Protein AF-A0A7M3MAW4-F1 (afdb_monomer)

Mean predicted aligned error: 3.11 Å

Sequence (153 aa):
MNVEIVKVGPKKLACVRHAGPYQESFKAWGSLMARAASKGLQRPEAKYLGFSHDDPNVTPAAELRYDACITVHDGAEGDGDVQISELVGGEYAKYLHKGPYDGLMKVYSNLYTKWLPESGREARHEPPFGKCLNDPNSTPPEDLLTEVYIPLE

Radius of gyration: 15.18 Å; Cα contacts (8 Å, |Δi|>4): 306; chains: 1; bounding box: 36×33×38 Å

Structure (mmCIF, N/CA/C/O backbone):
data_AF-A0A7M3MAW4-F1
#
_entry.id   AF-A0A7M3MAW4-F1
#
loop_
_atom_site.group_PDB
_atom_site.id
_atom_site.type_symbol
_atom_site.label_atom_id
_atom_site.label_alt_id
_atom_site.label_comp_id
_atom_site.label_asym_id
_atom_site.label_entity_id
_atom_site.label_seq_id
_atom_site.pdbx_PDB_ins_code
_atom_site.Cartn_x
_atom_site.Cartn_y
_atom_site.Cartn_z
_atom_site.occupancy
_atom_site.B_iso_or_equiv
_atom_site.auth_seq_id
_atom_site.auth_comp_id
_atom_site.auth_asym_id
_atom_site.auth_atom_id
_atom_site.pdbx_PDB_model_num
ATOM 1 N N . MET 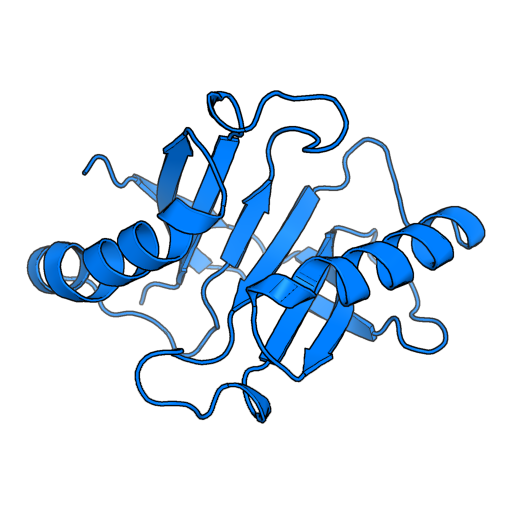A 1 1 ? -14.552 11.878 8.772 1.00 84.88 1 MET A N 1
ATOM 2 C CA . MET A 1 1 ? -13.684 11.267 7.741 1.00 84.88 1 MET A CA 1
ATOM 3 C C . MET A 1 1 ? -14.624 10.641 6.719 1.00 84.88 1 MET A C 1
ATOM 5 O O . MET A 1 1 ? -15.509 9.922 7.160 1.00 84.88 1 MET A O 1
ATOM 9 N N . ASN A 1 2 ? -14.553 10.992 5.430 1.00 92.56 2 ASN A N 1
ATOM 10 C CA . ASN A 1 2 ? -15.480 10.447 4.425 1.00 92.56 2 ASN A CA 1
ATOM 11 C C . ASN A 1 2 ? -14.926 9.123 3.885 1.00 92.56 2 ASN A C 1
ATOM 13 O O . ASN A 1 2 ? -14.002 9.143 3.075 1.00 92.56 2 ASN A O 1
ATOM 17 N N . VAL A 1 3 ? -15.429 8.001 4.398 1.00 97.44 3 VAL A N 1
ATOM 18 C CA . VAL A 1 3 ? -14.972 6.653 4.039 1.00 97.44 3 VAL A CA 1
ATOM 19 C C . VAL A 1 3 ? -16.047 5.975 3.200 1.00 97.44 3 VAL A C 1
ATOM 21 O O . VAL A 1 3 ? -17.213 5.946 3.585 1.00 97.44 3 VAL A O 1
ATOM 24 N N . GLU A 1 4 ? -15.647 5.425 2.061 1.00 97.94 4 GLU A N 1
ATOM 25 C CA . GLU A 1 4 ? -16.524 4.711 1.134 1.00 97.94 4 GLU A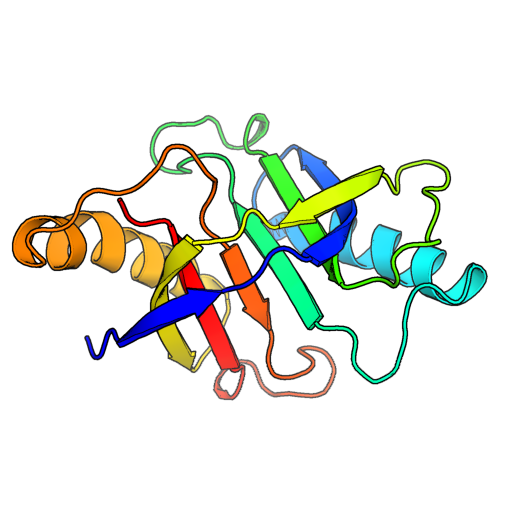 CA 1
ATOM 26 C C . GLU A 1 4 ? -16.283 3.206 1.235 1.00 97.94 4 GLU A C 1
ATOM 28 O O . GLU A 1 4 ? -15.136 2.769 1.288 1.00 97.94 4 GLU A O 1
ATOM 33 N N . ILE A 1 5 ? -17.343 2.399 1.190 1.00 98.00 5 ILE A N 1
ATOM 34 C CA . ILE A 1 5 ? -17.207 0.947 1.032 1.00 98.00 5 ILE A CA 1
ATOM 35 C C . ILE A 1 5 ? -17.199 0.621 -0.457 1.00 98.00 5 ILE A C 1
ATOM 37 O O . ILE A 1 5 ? -18.116 0.999 -1.188 1.00 98.00 5 ILE A O 1
ATOM 41 N N . VAL A 1 6 ? -16.164 -0.077 -0.915 1.00 98.31 6 VAL A N 1
ATOM 42 C CA . VAL A 1 6 ? -15.982 -0.425 -2.328 1.00 98.31 6 VAL A CA 1
ATOM 43 C C . VAL A 1 6 ? -15.673 -1.906 -2.496 1.00 98.31 6 VAL A C 1
ATOM 45 O O . VAL A 1 6 ? -15.032 -2.518 -1.646 1.00 98.31 6 VAL A O 1
ATOM 48 N N . LYS A 1 7 ? -16.090 -2.479 -3.629 1.00 98.06 7 LYS A N 1
ATOM 49 C CA . LYS A 1 7 ? -15.690 -3.828 -4.046 1.00 98.06 7 LYS A CA 1
ATOM 50 C C . LYS A 1 7 ? -14.471 -3.746 -4.954 1.00 98.06 7 LYS A C 1
ATOM 52 O O . LYS A 1 7 ? -14.496 -3.057 -5.973 1.00 98.06 7 LYS A O 1
ATOM 57 N N . VAL A 1 8 ? -13.420 -4.468 -4.591 1.00 97.62 8 VAL A N 1
ATOM 58 C CA . VAL A 1 8 ? -12.179 -4.583 -5.358 1.00 97.62 8 VAL A CA 1
ATOM 59 C C . VAL A 1 8 ? -12.066 -6.019 -5.858 1.00 97.62 8 VAL A C 1
ATOM 61 O O . VAL A 1 8 ? -12.216 -6.960 -5.088 1.00 97.62 8 VAL A O 1
ATOM 64 N N . GLY A 1 9 ? -11.855 -6.198 -7.162 1.00 97.12 9 GLY A N 1
ATOM 65 C CA . GLY A 1 9 ? -11.592 -7.519 -7.742 1.00 97.12 9 GLY A CA 1
ATOM 66 C C . GLY A 1 9 ? -10.123 -7.922 -7.589 1.00 97.12 9 GLY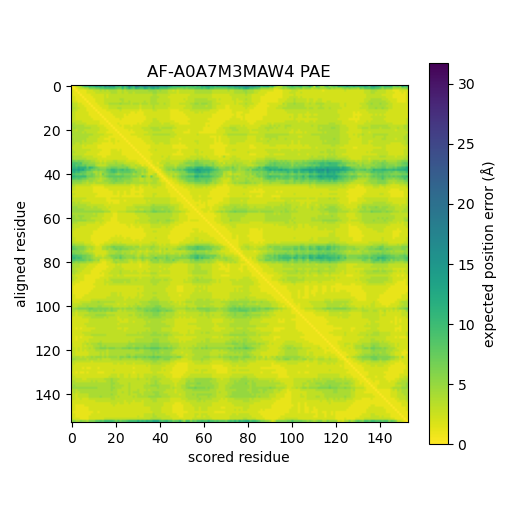 A C 1
ATOM 67 O O . GLY A 1 9 ? -9.277 -7.026 -7.475 1.00 97.12 9 GLY A O 1
ATOM 68 N N . PRO A 1 10 ? -9.811 -9.229 -7.637 1.00 96.94 10 PRO A N 1
ATOM 69 C CA . PRO A 1 10 ? -8.440 -9.699 -7.537 1.00 96.94 10 PRO A CA 1
ATOM 70 C C . PRO A 1 10 ? -7.571 -9.155 -8.675 1.00 96.94 10 PRO A C 1
ATOM 72 O O . PRO A 1 10 ? -8.065 -8.881 -9.777 1.00 96.94 10 PRO A O 1
ATOM 75 N N . LYS A 1 11 ? -6.280 -8.940 -8.401 1.00 96.56 11 LYS A N 1
ATOM 76 C CA . LYS A 1 11 ? -5.315 -8.433 -9.391 1.00 96.56 11 LYS A CA 1
ATOM 77 C C . LYS A 1 11 ? -3.947 -9.052 -9.195 1.00 96.56 11 LYS A C 1
ATOM 79 O O . LYS A 1 11 ? -3.438 -9.060 -8.079 1.00 96.56 11 LYS A O 1
ATOM 84 N N . LYS A 1 12 ? -3.301 -9.439 -10.293 1.00 96.75 12 LYS A N 1
ATOM 85 C CA . LYS A 1 12 ? -1.897 -9.846 -10.273 1.00 96.75 12 LYS A CA 1
ATOM 86 C C . LYS A 1 12 ? -0.994 -8.637 -10.037 1.00 96.75 12 LYS A C 1
ATOM 88 O O . LYS A 1 12 ? -1.178 -7.580 -10.651 1.00 96.75 12 LYS A O 1
ATOM 93 N N . LEU A 1 13 ? -0.023 -8.799 -9.149 1.00 97.75 13 LEU A N 1
ATOM 94 C CA . LEU A 1 13 ? 0.924 -7.767 -8.750 1.00 97.75 13 LEU A CA 1
ATOM 95 C C . LEU A 1 13 ? 2.359 -8.231 -8.994 1.00 97.75 13 LEU A C 1
ATOM 97 O O . LEU A 1 13 ? 2.679 -9.397 -8.779 1.00 97.75 13 LEU A O 1
ATOM 101 N N . ALA A 1 14 ? 3.224 -7.302 -9.386 1.00 97.25 14 ALA A N 1
ATOM 102 C CA . ALA A 1 14 ? 4.669 -7.444 -9.265 1.00 97.25 14 ALA A CA 1
ATOM 103 C C . ALA A 1 14 ? 5.132 -6.564 -8.104 1.00 97.25 14 ALA A C 1
ATOM 105 O O . ALA A 1 14 ? 4.840 -5.367 -8.098 1.00 97.25 14 ALA A O 1
ATOM 106 N N . CYS A 1 15 ? 5.818 -7.157 -7.132 1.00 98.06 15 CYS A N 1
ATOM 107 C CA . CYS A 1 15 ? 6.129 -6.534 -5.855 1.00 98.06 15 CYS A CA 1
ATOM 108 C C . CYS A 1 15 ? 7.605 -6.679 -5.487 1.00 98.06 15 CYS A C 1
ATOM 110 O O . CYS A 1 15 ? 8.210 -7.717 -5.741 1.00 98.06 15 CYS A O 1
ATOM 112 N N . VAL A 1 16 ? 8.158 -5.672 -4.817 1.00 97.94 16 VAL A N 1
ATOM 113 C CA . VAL A 1 16 ? 9.448 -5.751 -4.120 1.00 97.94 16 VAL A CA 1
ATOM 114 C C . VAL A 1 16 ? 9.216 -5.430 -2.651 1.00 97.94 16 VAL A C 1
ATOM 116 O O . VAL A 1 16 ? 8.564 -4.435 -2.322 1.00 97.94 16 VAL A O 1
ATOM 119 N N . ARG A 1 17 ? 9.767 -6.268 -1.769 1.00 97.94 17 ARG A N 1
ATOM 120 C CA . ARG A 1 17 ? 9.671 -6.092 -0.319 1.00 97.94 17 ARG A CA 1
ATOM 121 C C . ARG A 1 17 ? 10.826 -5.255 0.220 1.00 97.94 17 ARG A C 1
ATOM 123 O O . ARG A 1 17 ? 11.988 -5.510 -0.082 1.00 97.94 17 ARG A O 1
ATOM 130 N N . HIS A 1 18 ? 10.497 -4.312 1.091 1.00 97.94 18 HIS A N 1
ATOM 131 C CA . HIS A 1 18 ? 11.419 -3.654 2.003 1.00 97.94 18 HIS A CA 1
ATOM 132 C C . HIS A 1 18 ? 11.188 -4.173 3.428 1.00 97.94 18 HIS A C 1
ATOM 134 O O . HIS A 1 18 ? 10.047 -4.245 3.882 1.00 97.94 18 HIS A O 1
ATOM 140 N N . ALA A 1 19 ? 12.275 -4.523 4.116 1.00 97.50 19 ALA A N 1
ATOM 141 C CA . ALA A 1 19 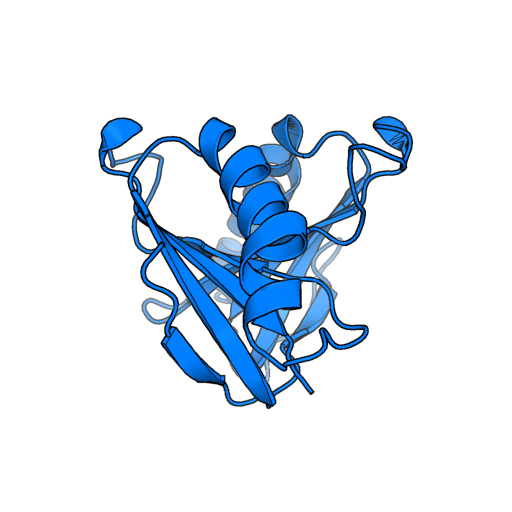? 12.291 -4.748 5.556 1.00 97.50 19 ALA A CA 1
ATOM 142 C C . ALA A 1 19 ? 13.022 -3.574 6.220 1.00 97.50 19 ALA A C 1
ATOM 144 O O . ALA A 1 19 ? 14.163 -3.279 5.848 1.00 97.50 19 ALA A O 1
ATOM 145 N N . GLY A 1 20 ? 12.357 -2.906 7.157 1.00 97.19 20 GLY A N 1
ATOM 146 C CA . GLY A 1 20 ? 12.824 -1.677 7.782 1.00 97.19 20 GLY A CA 1
ATOM 147 C C . GLY A 1 20 ? 11.758 -0.574 7.825 1.00 97.19 20 GLY A C 1
ATOM 148 O O . GLY A 1 20 ? 10.599 -0.793 7.456 1.00 97.19 20 GLY A O 1
ATOM 149 N N . PRO A 1 21 ? 12.137 0.634 8.280 1.00 95.19 21 PRO A N 1
ATOM 150 C CA . PRO A 1 21 ? 11.207 1.740 8.475 1.00 95.19 21 PRO A CA 1
ATOM 151 C C . PRO A 1 21 ? 10.447 2.103 7.193 1.00 95.19 21 PRO A C 1
ATOM 153 O O . PRO A 1 21 ? 11.042 2.258 6.131 1.00 95.19 21 PRO A O 1
ATOM 156 N N . TYR A 1 22 ? 9.136 2.345 7.282 1.00 93.81 22 TYR A N 1
ATOM 157 C CA . TYR A 1 22 ? 8.313 2.704 6.113 1.00 93.81 22 TYR A CA 1
ATOM 158 C C . TYR A 1 22 ? 8.754 3.987 5.397 1.00 93.81 22 TYR A C 1
ATOM 160 O O . TYR A 1 22 ? 8.520 4.137 4.196 1.00 93.81 22 TYR A O 1
ATOM 168 N N . GLN A 1 23 ? 9.447 4.885 6.095 1.00 91.62 23 GLN A N 1
ATOM 169 C CA . GLN A 1 23 ? 10.089 6.074 5.533 1.00 91.62 23 GLN A CA 1
ATOM 170 C C . GLN A 1 23 ? 11.160 5.719 4.491 1.00 91.62 23 GLN A C 1
ATOM 172 O O . GLN A 1 23 ? 11.486 6.535 3.635 1.00 91.62 23 GLN A O 1
ATOM 177 N N . GLU A 1 24 ? 11.684 4.494 4.529 1.00 95.12 24 GLU A N 1
ATOM 178 C CA . GLU A 1 24 ? 12.645 3.963 3.569 1.00 95.12 24 GLU A CA 1
ATOM 179 C C . GLU A 1 24 ? 12.001 3.137 2.443 1.00 95.12 24 GLU A C 1
ATOM 181 O O . GLU A 1 24 ? 12.708 2.577 1.603 1.00 95.12 24 GLU A O 1
ATOM 186 N N . SER A 1 25 ? 10.664 3.101 2.360 1.00 94.94 25 SER A N 1
ATOM 187 C CA . SER A 1 25 ? 9.918 2.390 1.305 1.00 94.94 25 SER A CA 1
ATOM 188 C C . SER A 1 25 ? 10.317 2.797 -0.119 1.00 94.94 25 SER A C 1
ATOM 190 O O . SER A 1 25 ? 10.196 1.993 -1.047 1.00 94.94 25 SER A O 1
ATOM 192 N N . PHE A 1 26 ? 10.871 4.002 -0.305 1.00 93.50 26 PHE A N 1
ATOM 193 C CA . PHE A 1 26 ? 11.434 4.457 -1.580 1.00 93.50 26 PHE A CA 1
ATOM 194 C C . PHE A 1 26 ? 12.509 3.507 -2.135 1.00 93.50 26 PHE A C 1
ATOM 196 O O . PHE A 1 26 ? 12.674 3.427 -3.351 1.00 93.50 26 PHE A O 1
ATOM 203 N N . LYS A 1 27 ? 13.211 2.748 -1.278 1.00 95.94 27 LYS A N 1
ATOM 204 C CA . LYS A 1 27 ? 14.197 1.740 -1.698 1.00 95.94 27 LYS A CA 1
ATOM 205 C C . LYS A 1 27 ? 13.533 0.604 -2.487 1.00 95.94 27 LYS A C 1
ATOM 207 O O . LYS A 1 27 ? 14.029 0.232 -3.550 1.00 95.94 27 LYS A O 1
ATOM 212 N N . ALA A 1 28 ? 12.391 0.097 -2.013 1.00 97.31 28 ALA A N 1
ATOM 213 C CA . ALA A 1 28 ? 11.620 -0.921 -2.732 1.00 97.31 28 ALA A CA 1
ATOM 214 C C . ALA A 1 28 ? 11.009 -0.364 -4.021 1.00 97.31 28 ALA A C 1
ATOM 216 O O . ALA A 1 28 ? 11.093 -1.016 -5.061 1.00 97.31 28 ALA A O 1
ATOM 217 N N . TRP A 1 29 ? 10.468 0.860 -3.985 1.00 96.44 29 TRP A N 1
ATOM 218 C CA . TRP A 1 29 ? 9.965 1.527 -5.190 1.00 96.44 29 TRP A CA 1
ATOM 219 C C . TRP A 1 29 ? 11.053 1.703 -6.253 1.00 96.44 29 TRP A C 1
ATOM 221 O O . TRP A 1 29 ? 10.815 1.389 -7.416 1.00 96.44 29 TRP A O 1
ATOM 231 N N . GLY A 1 30 ? 12.255 2.136 -5.864 1.00 94.56 30 GLY A N 1
ATOM 232 C CA . GLY A 1 30 ? 13.390 2.280 -6.775 1.00 94.56 30 GLY A CA 1
ATOM 233 C C . GLY A 1 30 ? 13.786 0.961 -7.442 1.00 94.56 30 GLY A C 1
ATOM 234 O O . GLY A 1 30 ? 13.925 0.919 -8.666 1.00 94.56 30 GLY A O 1
ATOM 235 N N . SER A 1 31 ? 13.899 -0.124 -6.664 1.00 94.25 31 SER A N 1
ATOM 236 C CA . SER A 1 31 ? 14.204 -1.455 -7.215 1.00 94.25 31 SER A CA 1
ATOM 237 C C . SER A 1 31 ? 13.102 -1.947 -8.161 1.00 94.25 31 SER A C 1
ATOM 239 O O . SER A 1 31 ? 13.383 -2.358 -9.292 1.00 94.25 31 SER A O 1
ATOM 241 N N . LEU A 1 32 ? 11.834 -1.826 -7.744 1.00 95.75 32 LEU A N 1
ATOM 242 C CA . LEU A 1 32 ? 10.691 -2.239 -8.555 1.00 95.75 32 LEU A CA 1
ATOM 243 C C . LEU A 1 32 ? 10.639 -1.475 -9.880 1.00 95.75 32 LEU A C 1
ATOM 245 O O . LEU A 1 32 ? 10.484 -2.102 -10.922 1.00 95.75 32 LEU A O 1
ATOM 249 N N . MET A 1 33 ? 10.786 -0.146 -9.868 1.00 92.50 33 MET A N 1
ATOM 250 C CA . MET A 1 33 ? 10.714 0.666 -11.089 1.00 92.50 33 MET A CA 1
ATOM 251 C C . MET A 1 33 ? 11.862 0.353 -12.053 1.00 92.50 33 MET A C 1
ATOM 253 O O . MET A 1 33 ? 11.629 0.205 -13.254 1.00 92.50 33 MET A O 1
ATOM 257 N N . ALA A 1 34 ? 13.083 0.173 -11.539 1.00 90.69 34 ALA A N 1
ATOM 258 C CA . ALA A 1 34 ? 14.239 -0.180 -12.361 1.00 90.69 34 ALA A CA 1
ATOM 259 C C . ALA A 1 34 ? 14.041 -1.515 -13.104 1.00 90.69 34 ALA A C 1
ATOM 261 O O . ALA A 1 34 ? 14.387 -1.637 -14.282 1.00 90.69 34 ALA A O 1
ATOM 262 N N . ARG A 1 35 ? 13.446 -2.514 -12.442 1.00 88.56 35 ARG A N 1
ATOM 263 C CA . ARG A 1 35 ? 13.191 -3.836 -13.038 1.00 88.56 35 ARG A CA 1
ATOM 264 C C . ARG A 1 35 ? 11.916 -3.892 -13.871 1.00 88.56 35 ARG A C 1
ATOM 266 O O . ARG A 1 35 ? 11.886 -4.552 -14.907 1.00 88.56 35 ARG A O 1
ATOM 273 N N . ALA A 1 36 ? 10.869 -3.182 -13.462 1.00 87.31 36 ALA A N 1
ATOM 274 C CA . ALA A 1 36 ? 9.614 -3.149 -14.200 1.00 87.31 36 ALA A CA 1
ATOM 275 C C . ALA A 1 36 ? 9.792 -2.530 -15.593 1.00 87.31 36 ALA A C 1
ATOM 277 O O . ALA A 1 36 ? 9.208 -3.031 -16.559 1.00 87.31 36 ALA A O 1
ATOM 278 N N . ALA A 1 37 ? 10.641 -1.503 -15.706 1.00 82.88 37 ALA A N 1
ATOM 279 C CA . ALA A 1 37 ? 10.991 -0.879 -16.977 1.00 82.88 37 ALA A CA 1
ATOM 280 C C . ALA A 1 37 ? 11.749 -1.836 -17.915 1.00 82.88 37 ALA A C 1
ATOM 282 O O . ALA A 1 37 ? 11.429 -1.914 -19.099 1.00 82.88 37 ALA A O 1
ATOM 283 N N . SER A 1 38 ? 12.712 -2.612 -17.403 1.00 80.56 38 SER A N 1
ATOM 284 C CA . SER A 1 38 ? 13.541 -3.500 -18.236 1.00 80.56 38 SER A CA 1
ATOM 285 C C . SER A 1 38 ? 12.797 -4.728 -1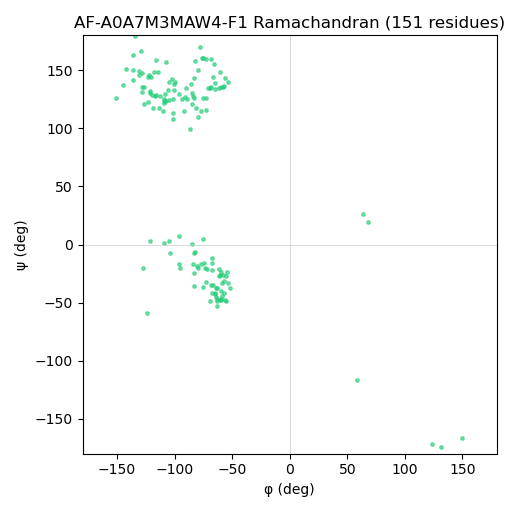8.777 1.00 80.56 38 SER A C 1
ATOM 287 O O . SER A 1 38 ? 13.217 -5.308 -19.778 1.00 80.56 38 SER A O 1
ATOM 289 N N . LYS A 1 39 ? 11.682 -5.117 -18.144 1.00 78.06 39 LYS A N 1
ATOM 290 C CA . LYS A 1 39 ? 10.869 -6.294 -18.504 1.00 78.06 39 LYS A CA 1
ATOM 291 C C . LYS A 1 39 ? 9.507 -5.958 -19.118 1.00 78.06 39 LYS A C 1
ATOM 293 O O . LYS A 1 39 ? 8.730 -6.865 -19.401 1.00 78.06 39 LYS A O 1
ATOM 298 N N . GLY A 1 40 ? 9.187 -4.675 -19.299 1.00 80.31 40 GLY A N 1
ATOM 299 C CA . GLY A 1 40 ? 7.875 -4.253 -19.803 1.00 80.31 40 GLY A CA 1
ATOM 300 C C . GLY A 1 40 ? 6.714 -4.616 -18.865 1.00 80.31 40 GLY A C 1
ATOM 301 O O . GLY A 1 40 ? 5.582 -4.799 -19.318 1.00 80.31 40 GLY A O 1
ATOM 302 N N . LEU A 1 41 ? 6.987 -4.746 -17.560 1.00 83.62 41 LEU A N 1
ATOM 303 C CA . LEU A 1 41 ? 5.953 -4.985 -16.545 1.00 83.62 41 LEU A CA 1
ATOM 304 C C . LEU A 1 41 ? 5.124 -3.722 -16.300 1.00 83.62 41 LEU A C 1
ATOM 306 O O . LEU A 1 41 ? 3.932 -3.807 -16.008 1.00 83.62 41 LEU A O 1
ATOM 310 N N . GLN A 1 42 ? 5.753 -2.555 -16.439 1.00 84.75 42 GLN A N 1
ATOM 311 C CA . GLN A 1 42 ? 5.099 -1.265 -16.284 1.00 84.75 42 GLN A CA 1
ATOM 312 C C . GLN A 1 42 ? 4.319 -0.918 -17.555 1.00 84.75 42 GLN A C 1
ATOM 314 O O . GLN A 1 42 ? 4.896 -0.627 -18.602 1.00 84.75 42 GLN A O 1
ATOM 319 N N . ARG A 1 43 ? 2.990 -0.951 -17.452 1.00 85.88 43 ARG A N 1
ATOM 320 C CA . ARG A 1 43 ? 2.064 -0.536 -18.513 1.00 85.88 43 ARG A CA 1
ATOM 321 C C . ARG A 1 43 ? 1.391 0.792 -18.149 1.00 85.88 43 ARG A C 1
ATOM 323 O O . ARG A 1 43 ? 1.300 1.094 -16.958 1.00 85.88 43 ARG A O 1
ATOM 330 N N . PRO A 1 44 ? 0.893 1.579 -19.119 1.00 86.94 44 PRO A N 1
ATOM 331 C CA . PRO A 1 44 ? 0.240 2.864 -18.843 1.00 86.94 44 PRO A CA 1
ATOM 332 C C . PRO A 1 44 ? -0.913 2.786 -17.829 1.00 86.94 44 PRO A C 1
ATOM 334 O O . PRO A 1 44 ? -1.137 3.712 -17.055 1.00 86.94 44 PRO A O 1
ATOM 337 N N . GLU A 1 45 ? -1.641 1.672 -17.806 1.00 89.75 45 GLU A N 1
ATOM 338 C CA . GLU A 1 45 ? -2.771 1.426 -16.913 1.00 89.75 45 GLU A CA 1
ATOM 339 C C . GLU A 1 45 ? -2.379 0.935 -15.509 1.00 89.75 45 GLU A C 1
ATOM 341 O O . GLU A 1 45 ? -3.259 0.816 -14.643 1.00 89.75 45 GLU A O 1
ATOM 346 N N . ALA A 1 46 ? -1.090 0.654 -15.277 1.00 93.31 46 ALA A N 1
ATOM 347 C CA . ALA A 1 46 ? -0.602 0.082 -14.031 1.00 93.31 46 ALA A CA 1
ATOM 348 C C . ALA A 1 46 ? -0.949 0.973 -12.830 1.00 93.31 46 ALA A C 1
ATOM 350 O O . ALA A 1 46 ? -0.817 2.198 -12.860 1.00 93.31 46 ALA A O 1
ATOM 351 N N . LYS A 1 47 ? -1.419 0.344 -11.754 1.00 96.44 47 LYS A N 1
ATOM 352 C CA . LYS A 1 47 ? -1.683 0.997 -10.470 1.00 96.44 47 LYS A CA 1
ATOM 353 C C . LYS A 1 47 ? -0.526 0.726 -9.527 1.00 96.44 47 LYS A C 1
ATOM 355 O O . LYS A 1 47 ? -0.039 -0.398 -9.490 1.00 96.44 47 LYS A O 1
ATOM 360 N N . TYR A 1 48 ? -0.144 1.740 -8.762 1.00 97.38 48 TYR A N 1
ATOM 361 C CA . TYR A 1 48 ? 0.967 1.709 -7.815 1.00 97.38 48 TYR A CA 1
ATOM 362 C C . TYR A 1 48 ? 0.392 1.524 -6.418 1.00 97.38 48 TYR A C 1
ATOM 364 O O . TYR A 1 48 ? -0.347 2.387 -5.940 1.00 97.38 48 TYR A O 1
ATOM 372 N N . LEU A 1 49 ? 0.676 0.375 -5.813 1.00 98.31 49 LEU A N 1
ATOM 373 C CA . LEU A 1 49 ? 0.113 -0.067 -4.545 1.00 98.31 49 LEU A CA 1
ATOM 374 C C . LEU A 1 49 ? 1.230 -0.267 -3.519 1.00 98.31 49 LEU A C 1
ATOM 376 O O . LEU A 1 49 ? 2.208 -0.952 -3.800 1.00 98.31 49 LEU A O 1
ATOM 380 N N . GLY A 1 50 ? 1.076 0.324 -2.341 1.00 97.88 50 GLY A N 1
ATOM 381 C CA . GLY A 1 50 ? 1.984 0.164 -1.211 1.00 97.88 50 GLY A CA 1
ATOM 382 C C . GLY A 1 50 ? 1.302 -0.561 -0.063 1.00 97.88 50 GLY A C 1
ATOM 383 O O . GLY A 1 50 ? 0.335 -0.025 0.476 1.00 97.88 50 GLY A O 1
ATOM 384 N N . PHE A 1 51 ? 1.796 -1.736 0.318 1.00 98.12 51 PHE A N 1
ATOM 385 C CA . PHE A 1 51 ? 1.225 -2.545 1.398 1.00 98.12 51 PHE A CA 1
ATOM 386 C C . PHE A 1 51 ? 2.048 -2.390 2.672 1.00 98.12 51 PHE A C 1
ATOM 388 O O . PHE A 1 51 ? 3.252 -2.644 2.665 1.00 98.12 51 PHE A O 1
ATOM 395 N N . SER A 1 52 ? 1.388 -2.010 3.763 1.00 95.62 52 SER A N 1
ATOM 396 C CA . SER A 1 52 ? 1.981 -1.939 5.101 1.00 95.62 52 SER A CA 1
ATOM 397 C C . SER A 1 52 ? 1.539 -3.168 5.887 1.00 95.62 52 SER A C 1
ATOM 399 O O . SER A 1 52 ? 0.366 -3.276 6.231 1.00 95.62 52 SER A O 1
ATOM 401 N N . HIS A 1 53 ? 2.451 -4.110 6.133 1.00 96.12 53 HIS A N 1
ATOM 402 C CA . HIS A 1 53 ? 2.104 -5.405 6.740 1.00 96.12 53 HIS A CA 1
ATOM 403 C C . HIS A 1 53 ? 2.013 -5.358 8.260 1.00 96.12 53 HIS A C 1
ATOM 405 O O . HIS A 1 53 ? 1.332 -6.182 8.862 1.00 96.12 53 HIS A O 1
ATOM 411 N N . ASP A 1 54 ? 2.707 -4.405 8.869 1.00 95.06 54 ASP A N 1
ATOM 412 C CA . ASP A 1 54 ? 2.948 -4.374 10.304 1.00 95.06 54 ASP A CA 1
ATOM 413 C C . ASP A 1 54 ? 2.554 -3.011 10.897 1.00 95.06 54 ASP A C 1
ATOM 415 O O . ASP A 1 54 ? 2.685 -1.966 10.248 1.00 95.06 54 ASP A O 1
ATOM 419 N N . ASP A 1 55 ? 2.079 -3.004 12.144 1.00 91.38 55 ASP A N 1
ATOM 420 C CA . ASP A 1 55 ? 1.774 -1.764 12.865 1.00 91.38 55 ASP A CA 1
ATOM 421 C C . ASP A 1 55 ? 3.070 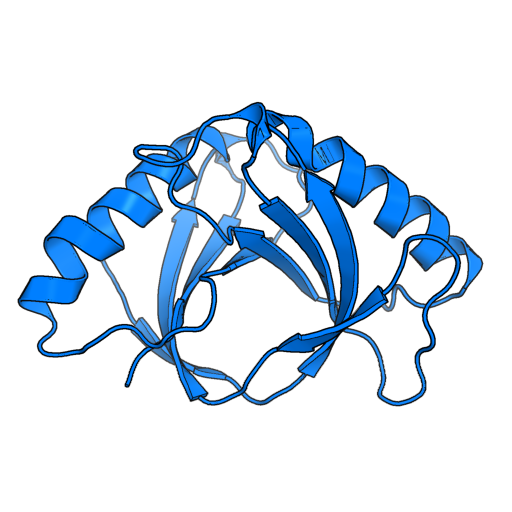-1.172 13.459 1.00 91.38 55 ASP A C 1
ATOM 423 O O . ASP A 1 55 ? 3.687 -1.802 14.330 1.00 91.38 55 ASP A O 1
ATOM 427 N N . PRO A 1 56 ? 3.487 0.040 13.034 1.00 90.88 56 PRO A N 1
ATOM 428 C CA . PRO A 1 56 ? 4.711 0.686 13.507 1.00 90.88 56 PRO A CA 1
ATOM 429 C C . PRO A 1 56 ? 4.674 1.116 14.977 1.00 90.88 56 PRO A C 1
ATOM 431 O O . PRO A 1 56 ? 5.717 1.468 15.522 1.00 90.88 56 PRO A O 1
ATOM 434 N N . ASN A 1 57 ? 3.511 1.095 15.636 1.00 89.81 57 ASN A N 1
ATOM 435 C CA . ASN A 1 57 ? 3.406 1.415 17.061 1.00 89.81 57 ASN A CA 1
ATOM 436 C C . ASN A 1 57 ? 3.794 0.240 17.970 1.00 89.81 57 ASN A C 1
ATOM 438 O O . ASN A 1 57 ? 4.066 0.454 19.150 1.00 89.81 57 ASN A O 1
ATOM 442 N N . VAL A 1 58 ? 3.799 -0.989 17.443 1.00 93.25 58 VAL A N 1
ATOM 443 C CA . VAL A 1 58 ? 4.062 -2.211 18.227 1.00 93.25 58 VAL A CA 1
ATOM 444 C C . VAL A 1 58 ? 5.153 -3.095 17.628 1.00 93.25 58 VAL A C 1
ATOM 446 O O . VAL A 1 58 ? 5.746 -3.893 18.348 1.00 93.25 58 VAL A O 1
ATOM 449 N N . THR A 1 59 ? 5.450 -2.946 16.336 1.00 95.75 59 THR A N 1
ATOM 450 C CA . THR A 1 59 ? 6.496 -3.710 15.649 1.00 95.75 59 THR A CA 1
ATOM 451 C C . THR A 1 59 ? 7.791 -2.896 15.616 1.00 95.75 59 THR A C 1
ATOM 453 O O . THR A 1 59 ? 7.757 -1.731 15.207 1.00 95.75 59 THR A O 1
ATOM 456 N N . PRO A 1 60 ? 8.946 -3.465 16.016 1.00 97.00 60 PRO A N 1
ATOM 457 C CA . PRO A 1 60 ? 10.228 -2.775 15.925 1.00 97.00 60 PRO A CA 1
ATOM 458 C C . PRO A 1 60 ? 10.504 -2.265 14.508 1.00 97.00 60 PRO A C 1
ATOM 460 O O . PRO A 1 60 ? 10.283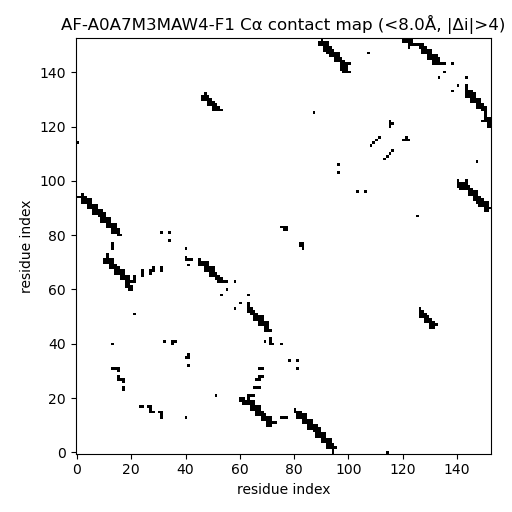 -2.972 13.530 1.00 97.00 60 PRO A O 1
ATOM 463 N N . ALA A 1 61 ? 11.056 -1.055 14.385 1.00 95.38 61 ALA A N 1
ATOM 464 C CA . ALA A 1 61 ? 11.245 -0.405 13.085 1.00 95.38 61 ALA A CA 1
ATOM 465 C C . ALA A 1 61 ? 12.084 -1.231 12.087 1.00 95.38 61 ALA A C 1
ATOM 467 O O . ALA A 1 61 ? 11.854 -1.153 10.886 1.00 95.38 61 ALA A O 1
ATOM 468 N N . ALA A 1 62 ? 13.034 -2.034 12.577 1.00 96.88 62 ALA A N 1
ATOM 469 C CA . ALA A 1 62 ? 13.864 -2.920 11.755 1.00 96.88 62 ALA A CA 1
ATOM 470 C C . ALA A 1 62 ? 13.123 -4.172 11.240 1.00 96.88 62 ALA A C 1
ATOM 472 O O . ALA A 1 62 ? 13.608 -4.828 10.322 1.00 96.88 62 ALA A O 1
ATOM 473 N N . GLU A 1 63 ? 11.972 -4.504 11.824 1.00 97.56 63 GLU A N 1
ATOM 474 C CA . GLU A 1 63 ? 11.169 -5.690 11.500 1.00 97.56 63 GLU A CA 1
ATOM 475 C C . GLU A 1 63 ? 9.926 -5.357 10.664 1.00 97.56 63 GLU A C 1
ATOM 477 O O . GLU A 1 63 ? 9.260 -6.265 10.174 1.00 97.56 63 GLU A O 1
ATOM 482 N N . LEU A 1 64 ? 9.628 -4.068 10.466 1.00 97.69 64 LEU A N 1
ATOM 483 C CA . LEU A 1 64 ? 8.529 -3.617 9.616 1.00 97.69 64 LEU A CA 1
ATOM 484 C C . LEU A 1 64 ? 8.705 -4.104 8.177 1.00 97.69 64 LEU A C 1
ATOM 486 O O . LEU A 1 64 ? 9.789 -3.996 7.603 1.00 97.69 64 LEU A O 1
ATOM 490 N N . ARG A 1 65 ? 7.626 -4.599 7.568 1.00 98.06 65 ARG A N 1
ATOM 491 C CA . ARG A 1 65 ? 7.612 -5.084 6.186 1.00 98.06 65 ARG A CA 1
ATOM 492 C C . ARG A 1 65 ? 6.681 -4.234 5.339 1.00 98.06 65 ARG A C 1
ATOM 494 O O . ARG A 1 65 ? 5.504 -4.043 5.646 1.00 98.06 65 ARG A O 1
ATOM 501 N N . TYR A 1 66 ? 7.216 -3.760 4.225 1.00 98.06 66 TYR A N 1
ATOM 502 C CA . TYR A 1 66 ? 6.488 -2.986 3.233 1.00 98.06 66 TYR A CA 1
ATOM 503 C C . TYR A 1 66 ? 6.652 -3.613 1.857 1.00 98.06 66 TYR A C 1
ATOM 505 O O . TYR A 1 66 ? 7.777 -3.919 1.469 1.00 98.06 66 TYR A O 1
ATOM 513 N N . ASP A 1 67 ? 5.568 -3.732 1.095 1.00 98.56 67 ASP A N 1
ATOM 514 C CA . ASP A 1 67 ? 5.665 -4.098 -0.319 1.00 98.56 67 ASP A CA 1
ATOM 515 C C . ASP A 1 67 ? 5.325 -2.907 -1.205 1.00 98.56 67 ASP A C 1
ATOM 517 O O . ASP A 1 67 ? 4.215 -2.376 -1.151 1.00 98.56 67 ASP A O 1
ATOM 521 N N . ALA A 1 68 ? 6.273 -2.531 -2.060 1.00 98.25 68 ALA A N 1
ATOM 522 C CA . ALA A 1 68 ? 5.995 -1.707 -3.226 1.00 98.25 68 ALA A CA 1
ATOM 523 C C . ALA A 1 68 ? 5.508 -2.632 -4.338 1.00 98.25 68 ALA A C 1
ATOM 525 O O . ALA A 1 68 ? 6.205 -3.590 -4.670 1.00 98.25 68 ALA A O 1
ATOM 526 N N . CYS A 1 69 ? 4.349 -2.353 -4.923 1.00 98.25 69 CYS A N 1
ATOM 527 C CA . CYS A 1 69 ? 3.743 -3.194 -5.944 1.00 98.25 69 CYS A CA 1
ATOM 528 C C . CYS A 1 69 ? 3.189 -2.377 -7.113 1.00 98.25 69 CYS A C 1
ATOM 530 O O . CYS A 1 69 ? 2.684 -1.266 -6.942 1.00 98.25 69 CYS A O 1
ATOM 532 N N . ILE A 1 70 ? 3.189 -2.978 -8.301 1.00 97.25 70 ILE A N 1
ATOM 533 C CA . ILE A 1 70 ? 2.396 -2.515 -9.442 1.00 97.25 70 ILE A CA 1
ATOM 534 C C . ILE A 1 70 ? 1.458 -3.610 -9.936 1.00 97.25 70 ILE A C 1
ATOM 536 O O . ILE A 1 70 ? 1.804 -4.791 -9.905 1.00 97.25 70 ILE A O 1
ATOM 540 N N . THR A 1 71 ? 0.275 -3.234 -10.420 1.00 97.06 71 THR A N 1
ATOM 541 C CA . THR A 1 71 ? -0.602 -4.189 -11.114 1.00 97.06 71 THR A CA 1
ATOM 542 C C . THR A 1 71 ? 0.012 -4.595 -12.446 1.00 97.06 71 THR A C 1
ATOM 544 O O . THR A 1 71 ? 0.433 -3.731 -13.217 1.00 97.06 71 THR A O 1
ATOM 547 N N . VAL A 1 72 ? -0.018 -5.888 -12.744 1.00 95.75 72 VAL A N 1
ATOM 548 C CA . VAL A 1 72 ? 0.536 -6.471 -13.969 1.00 95.75 72 VAL A CA 1
ATOM 549 C C . VAL A 1 72 ? -0.488 -7.373 -14.656 1.00 95.75 72 VAL A C 1
ATOM 551 O O . VAL A 1 72 ? -1.526 -7.709 -14.093 1.00 95.75 72 VAL A O 1
ATOM 554 N N . HIS A 1 73 ? -0.207 -7.741 -15.903 1.00 91.56 73 HIS A N 1
ATOM 555 C CA . HIS A 1 73 ? -1.012 -8.698 -16.661 1.00 91.56 73 HIS A CA 1
ATOM 556 C C . HIS A 1 73 ? -0.818 -10.137 -16.150 1.00 91.56 73 HIS A C 1
ATOM 558 O O . HIS A 1 73 ? 0.218 -10.453 -15.567 1.00 91.56 73 HIS A O 1
ATOM 564 N N . ASP A 1 74 ? -1.766 -11.031 -16.441 1.00 88.50 74 ASP A N 1
ATOM 565 C CA . ASP A 1 74 ? -1.794 -12.400 -15.895 1.00 88.50 74 ASP A CA 1
ATOM 566 C C . ASP A 1 74 ? -0.576 -13.262 -16.260 1.00 88.50 74 ASP A C 1
ATOM 568 O O . ASP A 1 74 ? -0.206 -14.155 -15.503 1.00 88.50 74 ASP A O 1
ATOM 572 N N . GLY A 1 75 ? 0.084 -12.976 -17.383 1.00 88.94 75 GLY A N 1
ATOM 573 C CA . GLY A 1 75 ? 1.304 -13.659 -17.830 1.00 88.94 75 GLY A CA 1
ATOM 574 C C . GLY A 1 75 ? 2.605 -13.111 -17.239 1.00 88.94 75 GLY A C 1
ATOM 575 O O . GLY A 1 75 ? 3.670 -13.611 -17.576 1.00 88.94 75 GLY A O 1
ATOM 576 N N . ALA A 1 76 ? 2.552 -12.087 -16.382 1.00 91.12 76 ALA A N 1
ATOM 577 C CA . ALA A 1 76 ? 3.756 -11.493 -15.813 1.00 91.12 76 ALA A CA 1
ATOM 578 C C . ALA A 1 76 ? 4.507 -12.480 -14.912 1.00 91.12 76 ALA A C 1
ATOM 580 O O . ALA A 1 76 ? 3.893 -13.174 -14.093 1.00 91.12 76 ALA A O 1
ATOM 581 N N . GLU A 1 77 ? 5.830 -12.474 -15.027 1.00 90.12 77 GLU A N 1
ATOM 582 C CA . GLU A 1 77 ? 6.748 -13.282 -14.230 1.00 90.12 77 GLU A CA 1
ATOM 583 C C . GLU A 1 77 ? 7.670 -12.376 -13.408 1.00 90.12 77 GLU A C 1
ATOM 585 O O . GLU A 1 77 ? 7.983 -11.250 -13.806 1.00 90.12 77 GLU A O 1
ATOM 590 N N . GLY A 1 78 ? 8.063 -12.865 -12.232 1.00 87.88 78 GLY A N 1
ATOM 591 C CA . GLY A 1 78 ? 9.010 -12.183 -11.355 1.00 87.88 78 GLY A CA 1
ATOM 592 C C . GLY A 1 78 ? 10.443 -12.316 -11.867 1.00 87.88 78 GLY A C 1
ATOM 593 O O . GLY A 1 78 ? 10.751 -13.210 -12.653 1.00 87.88 78 GLY A O 1
ATOM 594 N N . ASP A 1 79 ? 11.328 -11.435 -11.409 1.00 83.44 79 ASP A N 1
ATOM 595 C CA . ASP A 1 79 ? 12.754 -11.480 -11.740 1.00 83.44 79 ASP A CA 1
ATOM 596 C C . ASP A 1 79 ? 13.596 -10.873 -10.610 1.00 83.44 79 ASP A C 1
ATOM 598 O O . ASP A 1 79 ? 13.383 -9.732 -10.188 1.00 83.44 79 ASP A O 1
ATOM 602 N N . GLY A 1 80 ? 14.579 -11.633 -10.129 1.00 87.88 80 GLY A N 1
ATOM 603 C CA . GLY A 1 80 ? 15.393 -11.275 -8.970 1.00 87.88 80 GLY A CA 1
ATOM 604 C C . GLY A 1 80 ? 14.557 -11.067 -7.705 1.00 87.88 80 GLY A C 1
ATOM 605 O O . GLY A 1 80 ? 13.951 -12.003 -7.194 1.00 87.88 80 GLY A O 1
ATOM 606 N N . ASP A 1 81 ? 14.555 -9.843 -7.176 1.00 90.94 81 ASP A N 1
ATOM 607 C CA . ASP A 1 81 ? 13.784 -9.459 -5.987 1.00 90.94 81 ASP A CA 1
ATOM 608 C C . ASP A 1 81 ? 12.318 -9.112 -6.294 1.00 90.94 81 ASP A C 1
ATOM 610 O O . ASP A 1 81 ? 11.530 -8.955 -5.361 1.00 90.94 81 ASP A O 1
ATOM 614 N N . VAL A 1 82 ? 11.923 -9.041 -7.572 1.00 95.38 82 VAL A N 1
ATOM 615 C CA . VAL A 1 82 ? 10.519 -8.860 -7.958 1.00 95.38 82 VAL A CA 1
ATOM 616 C C . VAL A 1 82 ? 9.783 -10.181 -7.805 1.00 95.38 82 VAL A C 1
ATOM 618 O O . VAL A 1 82 ? 10.038 -11.139 -8.534 1.00 95.38 82 VAL A O 1
ATOM 621 N N . GLN A 1 83 ? 8.830 -10.208 -6.884 1.00 95.56 83 GLN A N 1
ATOM 622 C CA . GLN A 1 83 ? 7.943 -11.334 -6.635 1.00 95.56 83 GLN A CA 1
ATOM 623 C C . GLN A 1 83 ? 6.572 -11.074 -7.249 1.00 95.56 83 GLN A C 1
ATOM 625 O O . GLN A 1 83 ? 6.059 -9.954 -7.218 1.00 95.56 83 GLN A O 1
ATOM 630 N N . ILE A 1 84 ? 5.961 -12.124 -7.787 1.00 95.62 84 ILE A N 1
ATOM 631 C CA . ILE A 1 84 ? 4.567 -12.078 -8.215 1.00 95.62 84 ILE A CA 1
ATOM 632 C C . ILE A 1 84 ? 3.675 -12.372 -7.013 1.00 95.62 84 ILE A C 1
ATOM 634 O O . ILE A 1 84 ? 3.882 -13.357 -6.310 1.00 95.62 84 ILE A O 1
ATOM 638 N N . SER A 1 85 ? 2.677 -11.522 -6.807 1.00 95.88 85 SER A N 1
ATOM 639 C CA . SER A 1 85 ? 1.675 -11.652 -5.752 1.00 95.88 85 SER A CA 1
ATOM 640 C C . SER A 1 85 ? 0.275 -11.388 -6.313 1.00 95.88 85 SER A C 1
ATOM 642 O O . SER A 1 85 ? 0.106 -11.089 -7.499 1.00 95.88 85 SER A O 1
ATOM 644 N N . GLU A 1 86 ? -0.735 -11.483 -5.460 1.00 96.38 86 GLU A N 1
ATOM 645 C CA . GLU A 1 86 ? -2.123 -11.194 -5.785 1.00 96.38 86 GLU A CA 1
ATOM 646 C C . GLU A 1 86 ? -2.712 -10.215 -4.765 1.00 96.38 86 GLU A C 1
ATOM 648 O O . GLU A 1 86 ? -2.593 -10.395 -3.554 1.00 96.38 86 GLU A O 1
ATOM 653 N N . LEU A 1 87 ? -3.368 -9.166 -5.262 1.00 97.44 87 LEU A N 1
ATOM 654 C CA . LEU A 1 87 ? -4.314 -8.397 -4.466 1.00 97.44 87 LEU A CA 1
ATOM 655 C C . LEU A 1 87 ? -5.561 -9.253 -4.287 1.00 97.44 87 LEU A C 1
ATOM 657 O O . LEU A 1 87 ? -6.243 -9.534 -5.271 1.00 97.44 87 LEU A O 1
ATOM 661 N N . VAL A 1 88 ? -5.868 -9.626 -3.050 1.00 96.81 88 VAL A N 1
ATOM 662 C CA . VAL A 1 88 ? -7.083 -10.377 -2.725 1.00 96.81 88 VAL A CA 1
ATOM 663 C C . VAL A 1 88 ? -8.313 -9.510 -3.020 1.00 96.81 88 VAL A C 1
ATOM 665 O O . VAL A 1 88 ? -8.354 -8.324 -2.698 1.00 96.81 88 VAL A O 1
ATOM 668 N N . GLY A 1 89 ? -9.314 -10.086 -3.685 1.00 97.12 89 GLY A N 1
ATOM 669 C CA . GLY A 1 89 ? -10.580 -9.399 -3.933 1.00 97.12 89 GLY A CA 1
ATOM 670 C C . GLY A 1 89 ? -11.460 -9.331 -2.681 1.00 97.12 89 GLY A C 1
ATOM 671 O O . GLY A 1 89 ? -11.301 -10.113 -1.752 1.00 97.12 89 GLY A O 1
ATOM 672 N N . GLY A 1 90 ? -12.428 -8.418 -2.661 1.00 97.38 90 GLY A N 1
ATOM 673 C CA . GLY A 1 90 ? -13.399 -8.312 -1.573 1.00 97.38 90 GLY A CA 1
ATOM 674 C C . GLY A 1 90 ? -13.891 -6.890 -1.348 1.00 97.38 90 GLY A C 1
ATOM 675 O O . GLY A 1 90 ? -13.687 -6.002 -2.181 1.00 97.38 90 GLY A O 1
ATOM 676 N N . GLU A 1 91 ? -14.550 -6.674 -0.213 1.00 98.06 91 GLU A N 1
ATOM 677 C CA . GLU A 1 91 ? -14.922 -5.332 0.230 1.00 98.06 91 GLU A CA 1
ATOM 678 C C . GLU A 1 91 ? -13.761 -4.642 0.942 1.00 98.06 91 GLU A C 1
ATOM 680 O O . GLU A 1 91 ? -12.984 -5.268 1.665 1.00 98.06 91 GLU A O 1
ATOM 685 N N . TYR A 1 92 ? -13.644 -3.340 0.715 1.00 98.56 92 TYR A N 1
ATOM 686 C CA . TYR A 1 92 ? -12.642 -2.489 1.332 1.00 98.56 92 TYR A CA 1
ATOM 687 C C . TYR A 1 92 ? -13.280 -1.180 1.786 1.00 98.56 92 TYR A C 1
ATOM 689 O O . TYR A 1 92 ? -14.091 -0.595 1.064 1.00 98.56 92 TYR A O 1
ATOM 697 N N . ALA A 1 93 ? -12.857 -0.686 2.945 1.00 98.31 93 ALA A N 1
ATOM 698 C CA . ALA A 1 93 ? -13.017 0.715 3.296 1.00 98.31 93 ALA A CA 1
ATOM 699 C C . ALA A 1 93 ? -11.993 1.526 2.504 1.00 98.31 93 ALA A C 1
ATOM 701 O O . ALA A 1 93 ? -10.800 1.240 2.578 1.00 98.31 93 ALA A O 1
ATOM 702 N N . LYS A 1 94 ? -12.441 2.540 1.770 1.00 98.44 94 LYS A N 1
ATOM 703 C CA . LYS A 1 94 ? -11.602 3.427 0.968 1.00 98.44 94 LYS A CA 1
ATOM 704 C C . LYS A 1 94 ? -11.691 4.850 1.502 1.00 98.44 94 LYS A C 1
ATOM 706 O O . LYS A 1 94 ? -12.781 5.408 1.627 1.00 98.44 94 LYS A O 1
ATOM 711 N N . TYR A 1 95 ? -10.543 5.462 1.750 1.00 98.31 95 TYR A N 1
ATOM 712 C CA . TYR A 1 95 ? -10.427 6.868 2.121 1.00 98.31 95 TYR A CA 1
ATOM 713 C C . TYR A 1 95 ? -9.421 7.575 1.215 1.00 98.31 95 TYR A C 1
ATOM 715 O O . TYR A 1 95 ? -8.337 7.054 0.978 1.00 98.31 95 TYR A O 1
ATOM 723 N N . LEU A 1 96 ? -9.745 8.771 0.725 1.00 97.94 96 LEU A N 1
ATOM 724 C CA . LEU A 1 96 ? -8.804 9.580 -0.050 1.00 97.94 96 LEU A CA 1
ATOM 725 C C . LEU A 1 96 ? -8.030 10.525 0.876 1.00 97.94 96 LEU A C 1
ATOM 727 O O . LEU A 1 96 ? -8.598 11.446 1.463 1.00 97.94 96 LEU A O 1
ATOM 731 N N . HIS A 1 97 ? -6.719 10.318 0.965 1.00 97.19 97 HIS A N 1
ATOM 732 C CA . HIS A 1 97 ? -5.782 11.240 1.594 1.00 97.19 97 HIS A CA 1
ATOM 733 C C . HIS A 1 97 ? -5.233 12.218 0.553 1.00 97.19 97 HIS A C 1
ATOM 735 O O . HIS A 1 97 ? -4.710 11.797 -0.481 1.00 97.19 97 HIS A O 1
ATOM 741 N N . LYS A 1 98 ? -5.335 13.517 0.852 1.00 96.81 98 LYS 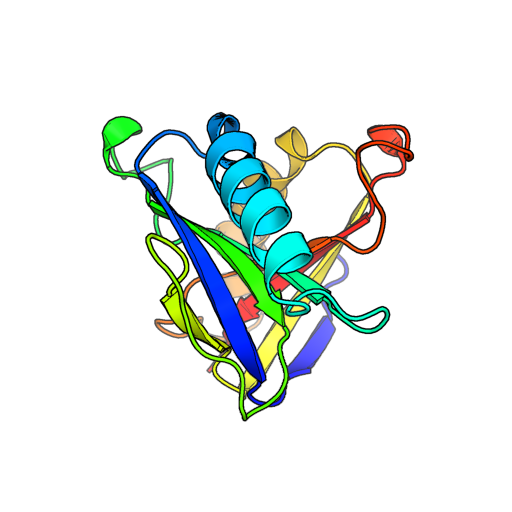A N 1
ATOM 742 C CA . LYS A 1 98 ? -4.648 14.586 0.123 1.00 96.81 98 LYS A CA 1
ATOM 743 C C . LYS A 1 98 ? -3.551 15.168 1.013 1.00 96.81 98 LYS A C 1
ATOM 745 O O . LYS A 1 98 ? -3.845 15.616 2.122 1.00 96.81 98 LYS A O 1
ATOM 750 N N . GLY A 1 99 ? -2.321 15.187 0.512 1.00 95.69 99 GLY A N 1
ATOM 751 C CA . GLY A 1 99 ? -1.153 15.735 1.192 1.00 95.69 99 GLY A CA 1
ATOM 752 C C . GLY A 1 99 ? -0.008 14.727 1.349 1.00 95.69 99 GLY A C 1
ATOM 753 O O . GLY A 1 99 ? -0.072 13.617 0.815 1.00 95.69 99 GLY A O 1
ATOM 754 N N . PRO A 1 100 ? 1.039 15.084 2.114 1.00 93.88 100 PRO A N 1
ATOM 755 C CA . PRO A 1 100 ? 2.282 14.323 2.167 1.00 93.88 100 PRO A CA 1
ATOM 756 C C . PRO A 1 100 ? 2.097 12.931 2.778 1.00 93.88 100 PRO A C 1
ATOM 758 O O . PRO A 1 100 ? 1.204 12.707 3.606 1.00 93.88 100 PRO A O 1
ATOM 761 N N . TYR A 1 101 ? 2.992 12.008 2.414 1.00 90.56 101 TYR A N 1
ATOM 762 C CA . TYR A 1 101 ? 2.978 10.627 2.905 1.00 90.56 101 TYR A CA 1
ATOM 763 C C . TYR A 1 101 ? 3.161 10.514 4.424 1.00 90.56 101 TYR A C 1
ATOM 765 O O . TYR A 1 101 ? 2.586 9.614 5.030 1.00 90.56 101 TYR A O 1
ATOM 773 N N . ASP A 1 102 ? 3.837 11.470 5.065 1.00 87.44 102 ASP A N 1
ATOM 774 C CA . ASP A 1 102 ? 3.981 11.536 6.528 1.00 87.44 102 ASP A CA 1
ATOM 775 C C . ASP A 1 102 ? 2.624 11.590 7.255 1.00 87.44 102 ASP A C 1
ATOM 777 O O . ASP A 1 102 ? 2.484 11.135 8.392 1.00 87.44 102 ASP A O 1
ATOM 781 N N . GLY A 1 103 ? 1.583 12.101 6.585 1.00 88.06 103 GLY A N 1
ATOM 782 C CA . GLY A 1 103 ? 0.218 12.118 7.104 1.00 88.06 103 GLY A CA 1
ATOM 783 C C . GLY A 1 103 ? -0.476 10.752 7.095 1.00 88.06 103 GLY A C 1
ATOM 784 O O . GLY A 1 103 ? -1.428 10.555 7.856 1.00 88.06 103 GLY A O 1
ATOM 785 N N . LEU A 1 104 ? -0.012 9.793 6.283 1.00 91.81 104 LEU A N 1
ATOM 786 C CA . LEU A 1 104 ? -0.688 8.505 6.093 1.00 91.81 104 LEU A CA 1
ATOM 787 C C . LEU A 1 104 ? -0.736 7.673 7.369 1.00 91.81 104 LEU A C 1
ATOM 789 O O . LEU A 1 104 ? -1.762 7.063 7.650 1.00 91.81 104 LEU A O 1
ATOM 793 N N . MET A 1 105 ? 0.317 7.691 8.188 1.00 89.06 105 MET A N 1
ATOM 794 C CA . MET A 1 105 ? 0.323 6.974 9.468 1.00 89.06 105 MET A CA 1
ATOM 795 C C . MET A 1 105 ? -0.838 7.424 10.369 1.00 89.06 105 MET A C 1
ATOM 797 O O . MET A 1 105 ? -1.538 6.603 10.962 1.00 89.06 105 MET A O 1
ATOM 801 N N . LYS A 1 106 ? -1.108 8.735 10.416 1.00 91.81 106 LYS A N 1
ATOM 802 C CA . LYS A 1 106 ? -2.241 9.294 11.165 1.00 91.81 106 LYS A CA 1
ATOM 803 C C . LYS A 1 106 ? -3.584 8.914 10.536 1.00 91.81 106 LYS A C 1
ATOM 805 O O . LYS A 1 106 ? -4.557 8.713 11.263 1.00 91.81 106 LYS A O 1
ATOM 810 N N . VAL A 1 107 ? -3.657 8.825 9.208 1.00 94.69 107 VAL A N 1
ATOM 811 C CA . VAL A 1 107 ? -4.856 8.356 8.493 1.00 94.69 107 VAL A CA 1
ATOM 812 C C . VAL A 1 107 ? -5.160 6.904 8.858 1.00 94.69 107 VAL A C 1
ATOM 814 O O . VAL A 1 107 ? -6.258 6.641 9.340 1.00 94.69 107 VAL A O 1
ATOM 817 N N . TYR A 1 108 ? -4.188 5.995 8.727 1.00 94.06 108 TYR A N 1
ATOM 818 C CA . TYR A 1 108 ? -4.336 4.592 9.126 1.00 94.06 108 TYR A CA 1
ATOM 819 C C . TYR A 1 108 ? -4.751 4.464 10.591 1.00 94.06 108 TYR A C 1
ATOM 821 O O . TYR A 1 108 ? -5.743 3.805 10.890 1.00 94.06 108 TYR A O 1
ATOM 829 N N . SER A 1 109 ? -4.065 5.169 11.495 1.00 92.69 109 SER A N 1
ATOM 830 C CA . SER A 1 109 ? -4.409 5.167 12.918 1.00 92.69 109 SER A CA 1
ATOM 831 C C . SER A 1 109 ? -5.862 5.593 13.160 1.00 92.69 109 SER A C 1
ATOM 833 O O . SER A 1 109 ? -6.590 4.895 13.860 1.00 92.69 109 SER A O 1
ATOM 835 N N . ASN A 1 110 ? -6.338 6.685 12.550 1.00 94.81 110 ASN A N 1
ATOM 836 C CA . ASN A 1 110 ? -7.734 7.109 12.712 1.00 94.81 110 ASN A CA 1
ATOM 837 C C . ASN A 1 110 ? -8.732 6.120 12.087 1.00 94.81 110 ASN A C 1
ATOM 839 O O . ASN A 1 110 ? -9.825 5.953 12.627 1.00 94.81 110 ASN A O 1
ATOM 843 N N . LEU A 1 111 ? -8.388 5.484 10.962 1.00 95.62 111 LEU A N 1
ATOM 844 C CA . LEU A 1 111 ? -9.242 4.471 10.341 1.00 95.62 111 LEU A CA 1
ATOM 845 C C . LEU A 1 111 ? -9.418 3.265 11.270 1.00 95.62 111 LEU A C 1
ATOM 847 O O . LEU A 1 111 ? -10.552 2.882 11.528 1.00 95.62 111 LEU A O 1
ATOM 851 N N . TYR A 1 112 ? -8.332 2.733 11.836 1.00 94.25 112 TYR A N 1
ATOM 852 C CA . TYR A 1 112 ? -8.384 1.565 12.722 1.00 94.25 112 TYR A CA 1
ATOM 853 C C . TYR A 1 112 ? -8.920 1.862 14.128 1.00 94.25 112 TYR A C 1
ATOM 855 O O . TYR A 1 112 ? -9.613 1.029 14.698 1.00 94.25 112 TYR A O 1
ATOM 863 N N . THR A 1 113 ? -8.615 3.028 14.706 1.00 93.56 113 THR A N 1
ATOM 864 C CA . THR A 1 113 ? -8.938 3.318 16.122 1.00 93.56 113 THR A CA 1
ATOM 865 C C . THR A 1 113 ? -10.235 4.091 16.332 1.00 93.56 113 THR A C 1
ATOM 867 O O . THR A 1 113 ? -10.731 4.134 17.454 1.00 93.56 113 THR A O 1
ATOM 870 N N . LYS A 1 114 ? -10.779 4.726 15.286 1.00 94.88 114 LYS A N 1
ATOM 871 C CA . LYS A 1 114 ? -12.007 5.533 15.388 1.00 94.88 114 LYS A CA 1
ATOM 872 C C . LYS A 1 114 ? -13.072 5.064 14.419 1.00 94.88 114 LYS A C 1
ATOM 874 O O . LYS A 1 114 ? -14.147 4.664 14.839 1.00 94.88 114 LYS A O 1
ATOM 879 N N . TRP A 1 115 ? -12.763 5.081 13.123 1.00 96.94 115 TRP A N 1
ATOM 880 C CA . TRP A 1 115 ? -13.776 4.782 12.114 1.00 96.94 115 TRP A CA 1
ATOM 881 C C . TRP A 1 115 ? -14.207 3.311 12.138 1.00 96.94 115 TRP A C 1
ATOM 883 O O . TRP A 1 115 ? -15.402 3.043 12.162 1.00 96.94 115 TRP A O 1
ATOM 893 N N . LEU A 1 116 ? -13.262 2.365 12.160 1.00 96.62 116 LEU A N 1
ATOM 894 C CA . LEU A 1 116 ? -13.569 0.936 12.091 1.00 96.62 116 LEU A CA 1
ATOM 895 C C . LEU A 1 116 ? -14.455 0.470 13.271 1.00 96.62 116 LEU A C 1
ATOM 897 O O . LEU A 1 116 ? -15.501 -0.111 12.985 1.00 96.62 116 LEU A O 1
ATOM 901 N N . PRO A 1 117 ? -14.164 0.806 14.550 1.00 95.75 117 PRO A N 1
ATOM 902 C CA . PRO A 1 117 ? -15.040 0.466 15.678 1.00 95.75 117 PRO A CA 1
ATOM 903 C C . PRO A 1 117 ? -16.462 1.035 15.573 1.00 95.75 117 PRO A C 1
ATOM 905 O O . PRO A 1 117 ? -17.416 0.406 16.021 1.00 95.75 117 PRO A O 1
ATOM 908 N N . GLU A 1 118 ? -16.617 2.221 14.979 1.00 95.81 118 GLU A N 1
ATOM 909 C CA . GLU A 1 118 ? -17.917 2.881 14.797 1.00 95.81 118 GLU A CA 1
ATOM 910 C C . GLU A 1 118 ? -18.662 2.397 13.539 1.00 95.81 118 GLU A C 1
ATOM 912 O O . GLU A 1 118 ? -19.864 2.617 13.405 1.00 95.81 118 GLU A O 1
ATOM 917 N N . SER A 1 119 ? -17.966 1.737 12.607 1.00 95.44 119 SER A N 1
ATOM 918 C CA . SER A 1 119 ? -18.508 1.361 11.295 1.00 95.44 119 SER A CA 1
ATOM 919 C C . SER A 1 119 ? -19.443 0.148 11.319 1.00 95.44 119 SER A C 1
ATOM 921 O O . SER A 1 119 ? -20.164 -0.078 10.347 1.00 95.44 119 SER A O 1
ATOM 923 N N . GLY A 1 120 ? -19.416 -0.650 12.394 1.00 94.75 120 GLY A N 1
ATOM 924 C CA . GLY A 1 120 ? -20.096 -1.949 12.455 1.00 94.75 120 GLY A CA 1
ATOM 925 C C . GLY A 1 120 ? -19.490 -3.009 11.525 1.00 94.75 120 GLY A C 1
ATOM 926 O O . GLY A 1 120 ? -20.171 -3.971 11.178 1.00 94.75 120 GLY A O 1
ATOM 927 N N . ARG A 1 121 ? -18.241 -2.814 11.084 1.00 95.94 121 ARG A N 1
ATOM 928 C CA . ARG A 1 121 ? -17.470 -3.734 10.236 1.00 95.94 121 ARG A CA 1
ATOM 929 C C . ARG A 1 121 ? -16.242 -4.242 10.979 1.00 95.94 121 ARG A C 1
ATOM 931 O O . ARG A 1 121 ? -15.744 -3.581 11.888 1.00 95.94 121 ARG A O 1
ATOM 938 N N . GLU A 1 122 ? -15.719 -5.370 10.521 1.00 95.75 122 GLU A N 1
ATOM 939 C CA . GLU A 1 122 ? -14.467 -5.949 11.008 1.00 95.75 122 GLU A CA 1
ATOM 940 C C . GLU A 1 122 ? -13.414 -5.926 9.900 1.00 95.75 122 GLU A C 1
ATOM 942 O O . G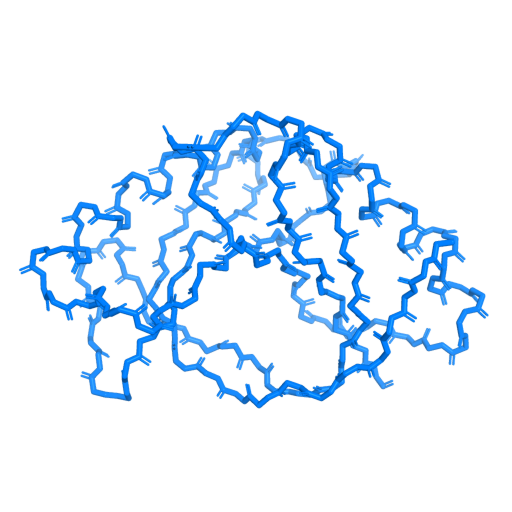LU A 1 122 ? -13.746 -5.973 8.713 1.00 95.75 122 GLU A O 1
ATOM 947 N N . ALA A 1 123 ? -12.142 -5.789 10.277 1.00 95.50 123 ALA A N 1
ATOM 948 C CA . ALA A 1 123 ? -11.040 -5.854 9.325 1.00 95.50 123 ALA A CA 1
ATOM 949 C C . ALA A 1 123 ? -10.619 -7.308 9.103 1.00 95.50 123 ALA A C 1
ATOM 951 O O . ALA A 1 123 ? -10.486 -8.062 10.065 1.00 95.50 123 ALA A O 1
ATOM 952 N N . ARG A 1 124 ? -10.345 -7.675 7.849 1.00 95.00 124 ARG A N 1
ATOM 953 C CA . ARG A 1 124 ? -9.803 -9.003 7.520 1.00 95.00 124 ARG A CA 1
ATOM 954 C C . ARG A 1 124 ? -8.311 -9.088 7.830 1.00 95.00 124 ARG A C 1
ATOM 956 O O . ARG A 1 124 ? -7.640 -8.080 8.042 1.00 95.00 124 ARG A O 1
ATOM 963 N N . HIS A 1 125 ? -7.775 -10.303 7.760 1.00 91.81 125 HIS A N 1
ATOM 964 C CA . HIS A 1 125 ? -6.359 -10.597 7.988 1.00 91.81 125 HIS A CA 1
ATOM 965 C C . HIS A 1 125 ? -5.413 -10.190 6.838 1.00 91.81 125 HIS A C 1
ATOM 967 O O . HIS A 1 125 ? -4.215 -10.463 6.916 1.00 91.81 125 HIS A O 1
ATOM 973 N N . GLU A 1 126 ? -5.901 -9.535 5.780 1.00 95.25 126 GLU A N 1
ATOM 974 C CA . GLU A 1 126 ? -5.034 -8.971 4.741 1.00 95.25 126 GLU A CA 1
ATOM 975 C C . GLU A 1 126 ? -4.419 -7.624 5.165 1.00 95.25 126 GLU A C 1
ATOM 977 O O . GLU A 1 126 ? -5.039 -6.851 5.901 1.00 95.25 126 GLU A O 1
ATOM 982 N N . PRO A 1 127 ? -3.215 -7.285 4.671 1.00 95.81 127 PRO A N 1
ATOM 983 C CA . PRO A 1 127 ? -2.624 -5.983 4.934 1.00 95.81 127 PRO A CA 1
ATOM 984 C C . PRO A 1 127 ? -3.437 -4.862 4.265 1.00 95.81 127 PRO A C 1
ATOM 986 O O . PRO A 1 127 ? -3.926 -5.026 3.138 1.00 95.81 127 PRO A O 1
ATOM 989 N N . PRO A 1 128 ? -3.547 -3.688 4.905 1.00 97.12 128 PRO A N 1
ATOM 990 C CA . PRO A 1 128 ? -4.061 -2.509 4.239 1.00 97.12 128 PRO A CA 1
ATOM 991 C C . PRO A 1 128 ? -3.078 -2.014 3.170 1.00 97.12 128 PRO A C 1
ATOM 993 O O . PRO A 1 128 ? -1.875 -2.299 3.210 1.00 97.12 128 PRO A O 1
ATOM 996 N N . PHE A 1 129 ? -3.579 -1.227 2.218 1.00 98.00 129 PHE A N 1
ATOM 997 C CA . PHE A 1 129 ? -2.730 -0.663 1.173 1.00 98.00 129 PHE A CA 1
ATOM 998 C C . PHE A 1 129 ? -3.094 0.764 0.782 1.00 98.00 129 PHE A C 1
ATOM 1000 O O . PHE A 1 129 ? -4.248 1.184 0.837 1.00 98.00 129 PHE A O 1
ATOM 1007 N N . GLY A 1 130 ? -2.082 1.504 0.334 1.00 97.88 130 GLY A N 1
ATOM 1008 C CA . GLY A 1 130 ? -2.232 2.798 -0.320 1.00 97.88 130 GLY A CA 1
ATOM 1009 C C . GLY A 1 130 ? -2.122 2.656 -1.836 1.00 97.88 130 GLY A C 1
ATOM 1010 O O . GLY A 1 130 ? -1.243 1.950 -2.320 1.00 97.88 130 GLY A O 1
ATOM 1011 N N . LYS A 1 131 ? -2.975 3.344 -2.596 1.00 98.25 131 LYS A N 1
ATOM 1012 C CA . LYS A 1 131 ? -2.865 3.503 -4.049 1.00 98.25 131 LYS A CA 1
ATOM 1013 C C . LYS A 1 131 ? -2.504 4.947 -4.379 1.00 98.25 131 LYS A C 1
ATOM 1015 O O . LYS A 1 131 ? -3.321 5.844 -4.165 1.00 98.25 131 LYS A O 1
ATOM 1020 N N . CYS A 1 132 ? -1.316 5.161 -4.937 1.00 97.25 132 CYS A N 1
ATOM 1021 C CA . CYS A 1 132 ? -0.895 6.478 -5.414 1.00 97.25 132 CYS A CA 1
ATOM 1022 C C . CYS A 1 132 ? -1.661 6.828 -6.698 1.00 97.25 132 CYS A C 1
ATOM 1024 O O . CYS A 1 132 ? -1.685 6.037 -7.645 1.00 97.25 132 CYS A O 1
ATOM 1026 N N . LEU A 1 133 ? -2.313 7.993 -6.723 1.00 96.75 133 LEU A N 1
ATOM 1027 C CA . LEU A 1 133 ? -3.074 8.465 -7.887 1.00 96.75 133 LEU A CA 1
ATOM 1028 C C . LEU A 1 133 ? -2.265 9.395 -8.797 1.00 96.75 133 LEU A C 1
ATOM 1030 O O . LEU A 1 133 ? -2.622 9.566 -9.960 1.00 96.75 133 LEU A O 1
ATOM 1034 N N . ASN A 1 134 ? -1.196 9.987 -8.273 1.00 95.69 134 ASN A N 1
ATOM 1035 C CA . ASN A 1 134 ? -0.283 10.869 -8.983 1.00 95.69 134 ASN A CA 1
ATOM 1036 C C . ASN A 1 134 ? 1.177 10.543 -8.636 1.00 95.69 134 ASN A C 1
ATOM 1038 O O . ASN A 1 134 ? 1.459 9.813 -7.683 1.00 95.69 134 ASN A O 1
ATOM 1042 N N . ASP A 1 135 ? 2.092 11.029 -9.472 1.00 91.81 135 ASP A N 1
ATOM 1043 C CA . ASP A 1 135 ? 3.523 10.760 -9.353 1.00 91.81 135 ASP A CA 1
ATOM 1044 C C . ASP A 1 135 ? 4.175 11.750 -8.371 1.00 91.81 135 ASP A C 1
ATOM 1046 O O . ASP A 1 135 ? 4.126 12.962 -8.614 1.00 91.81 135 ASP A O 1
ATOM 1050 N N . PRO A 1 136 ? 4.807 11.270 -7.283 1.00 91.62 136 PRO A N 1
ATOM 1051 C CA . PRO A 1 136 ? 5.456 12.138 -6.307 1.00 91.62 136 PRO A CA 1
ATOM 1052 C C . PRO A 1 136 ? 6.691 12.872 -6.836 1.00 91.62 136 PRO A C 1
ATOM 1054 O O . PRO A 1 136 ? 7.113 13.846 -6.222 1.00 91.62 136 PRO A O 1
ATOM 1057 N N . ASN A 1 137 ? 7.260 12.458 -7.972 1.00 91.44 137 ASN A N 1
ATOM 1058 C CA . ASN A 1 137 ? 8.392 13.162 -8.585 1.00 91.44 137 ASN A CA 1
ATOM 1059 C C . ASN A 1 137 ? 7.963 14.406 -9.375 1.00 91.44 137 ASN A C 1
ATOM 1061 O O . ASN A 1 137 ? 8.789 15.276 -9.645 1.00 91.44 137 ASN A O 1
ATOM 1065 N N . SER A 1 138 ? 6.688 14.489 -9.764 1.00 95.25 138 SER A N 1
ATOM 1066 C CA . SER A 1 138 ? 6.134 15.589 -10.563 1.00 95.25 138 SER A CA 1
ATOM 1067 C C . SER A 1 138 ? 4.970 16.318 -9.881 1.00 95.25 138 SER A C 1
ATOM 1069 O O . SER A 1 138 ? 4.422 17.259 -10.453 1.00 95.25 138 SER A O 1
ATOM 1071 N N . THR A 1 139 ? 4.620 15.936 -8.649 1.00 95.31 139 THR A N 1
ATOM 1072 C CA . THR A 1 139 ? 3.526 16.535 -7.873 1.00 95.31 139 THR A CA 1
ATOM 1073 C C . THR A 1 139 ? 4.052 17.105 -6.550 1.00 95.31 139 THR A C 1
ATOM 1075 O O . THR A 1 139 ? 4.731 16.381 -5.821 1.00 95.31 139 THR A O 1
ATOM 1078 N N . PRO A 1 140 ? 3.723 18.360 -6.191 1.00 96.12 140 PRO A N 1
ATOM 1079 C CA . PRO A 1 140 ? 4.038 18.914 -4.875 1.00 96.12 140 PRO A CA 1
ATOM 1080 C C . PRO A 1 140 ? 3.462 18.056 -3.730 1.00 96.12 140 PRO A C 1
ATOM 1082 O O . PRO A 1 140 ? 2.347 17.543 -3.871 1.00 96.12 140 PRO A O 1
ATOM 1085 N N . PRO A 1 141 ? 4.163 17.903 -2.588 1.00 94.56 141 PRO A N 1
ATOM 1086 C CA . PRO A 1 141 ? 3.714 17.062 -1.474 1.00 94.56 141 PRO A CA 1
ATOM 1087 C C . PRO A 1 141 ? 2.281 17.333 -0.987 1.00 94.56 141 PRO A C 1
ATOM 1089 O O . PRO A 1 141 ? 1.555 16.404 -0.641 1.00 94.56 141 PRO A O 1
ATOM 1092 N N . GLU A 1 142 ? 1.851 18.593 -0.972 1.00 96.25 142 GLU A N 1
ATOM 1093 C CA . GLU A 1 142 ? 0.512 19.040 -0.576 1.00 96.25 142 GLU A CA 1
ATOM 1094 C C . GLU A 1 142 ? -0.606 18.607 -1.539 1.00 96.25 142 GLU A C 1
ATOM 1096 O O . GLU A 1 142 ? -1.771 18.522 -1.140 1.00 96.25 142 GLU A O 1
ATOM 1101 N N . ASP A 1 143 ? -0.253 18.294 -2.785 1.00 97.06 143 ASP A N 1
ATOM 1102 C CA . ASP A 1 143 ? -1.169 17.870 -3.842 1.00 97.06 143 ASP A CA 1
ATOM 1103 C C . ASP A 1 143 ? -1.095 16.368 -4.136 1.00 97.06 143 ASP A C 1
ATOM 1105 O O . ASP A 1 143 ? -1.820 15.865 -5.000 1.00 97.06 143 ASP A O 1
ATOM 1109 N N . LEU A 1 144 ? -0.280 15.617 -3.389 1.00 97.56 144 LEU A N 1
ATOM 1110 C CA . LEU A 1 144 ? -0.263 14.161 -3.477 1.00 97.56 144 LEU A CA 1
ATOM 1111 C C . LEU A 1 144 ? -1.621 13.582 -3.100 1.00 97.56 144 LEU A C 1
ATOM 1113 O O . LEU A 1 144 ? -2.235 13.964 -2.103 1.00 97.56 144 LEU A O 1
ATOM 1117 N N . LEU A 1 145 ? -2.075 12.630 -3.910 1.00 98.06 145 LEU A N 1
ATOM 1118 C CA . LEU A 1 145 ? -3.342 11.941 -3.730 1.00 98.06 145 LEU A CA 1
ATOM 1119 C C . LEU A 1 145 ? -3.077 10.453 -3.537 1.00 98.06 145 LEU A C 1
ATOM 1121 O O . LEU A 1 145 ? -2.570 9.770 -4.430 1.00 98.06 145 LEU A O 1
ATOM 1125 N N . THR A 1 146 ? -3.447 9.950 -2.363 1.00 98.06 146 THR A N 1
ATOM 1126 C CA . THR A 1 146 ? -3.324 8.533 -2.015 1.00 98.06 146 THR A CA 1
ATOM 1127 C C . THR A 1 146 ? -4.663 8.013 -1.535 1.00 98.06 146 THR A C 1
ATOM 1129 O O . THR A 1 146 ? -5.207 8.494 -0.546 1.00 98.06 146 THR A O 1
ATOM 1132 N N . GLU A 1 147 ? -5.199 7.006 -2.210 1.00 98.38 147 GLU A N 1
ATOM 1133 C CA . GLU A 1 147 ? -6.342 6.271 -1.678 1.00 98.38 147 GLU A CA 1
ATOM 1134 C C . GLU A 1 147 ? -5.849 5.191 -0.718 1.00 98.38 147 GLU A C 1
ATOM 1136 O O . GLU A 1 147 ? -5.001 4.384 -1.077 1.00 98.38 147 GLU A O 1
ATOM 1141 N N . VAL A 1 148 ? -6.388 5.166 0.491 1.00 98.12 148 VAL A N 1
ATOM 1142 C CA . VAL A 1 148 ? -6.102 4.181 1.531 1.00 98.12 148 VAL A CA 1
ATOM 1143 C C . VAL A 1 148 ? -7.218 3.148 1.562 1.00 98.12 148 VAL A C 1
ATOM 1145 O O . VAL A 1 148 ? -8.389 3.523 1.579 1.00 98.12 148 VAL A O 1
ATOM 1148 N N . TYR A 1 149 ? -6.848 1.871 1.597 1.00 98.50 149 TYR A N 1
ATOM 1149 C CA . TYR A 1 149 ? -7.748 0.728 1.564 1.00 98.50 149 TYR A CA 1
ATOM 1150 C C . TYR A 1 149 ? -7.539 -0.165 2.790 1.00 98.50 149 TYR A C 1
ATOM 1152 O O . TYR A 1 149 ? -6.438 -0.674 2.999 1.00 98.50 149 TYR A O 1
ATOM 1160 N N . ILE A 1 150 ? -8.604 -0.387 3.566 1.00 97.94 150 ILE A N 1
ATOM 1161 C CA . ILE A 1 150 ? -8.644 -1.355 4.675 1.00 97.94 150 ILE A CA 1
ATOM 1162 C C . ILE A 1 150 ? -9.538 -2.531 4.258 1.00 97.94 150 ILE A C 1
ATOM 1164 O O . ILE A 1 150 ? -10.687 -2.281 3.887 1.00 97.94 150 ILE A O 1
ATOM 1168 N N . PRO A 1 151 ? -9.054 -3.783 4.274 1.00 97.69 151 PRO A N 1
ATOM 1169 C CA . PRO A 1 151 ? -9.869 -4.946 3.918 1.00 97.69 151 PRO A CA 1
ATOM 1170 C C . PRO A 1 151 ? -10.939 -5.211 4.983 1.00 97.69 151 PRO A C 1
ATOM 1172 O O . PRO A 1 151 ? -10.627 -5.178 6.170 1.00 97.69 151 PRO A O 1
ATOM 1175 N N . LEU A 1 152 ? -12.183 -5.478 4.570 1.00 97.81 152 LEU A N 1
ATOM 1176 C CA . LEU A 1 152 ? -13.332 -5.663 5.475 1.00 97.81 152 LEU A CA 1
ATOM 1177 C C . LEU A 1 152 ? -14.007 -7.031 5.342 1.00 97.81 152 LEU A C 1
ATOM 1179 O O . LEU A 1 152 ? -14.121 -7.536 4.226 1.00 97.81 152 LEU A O 1
ATOM 1183 N N . GLU A 1 153 ? -14.493 -7.598 6.445 1.00 91.12 153 GLU A N 1
ATOM 1184 C CA . GLU A 1 153 ? -15.413 -8.753 6.433 1.00 91.12 153 GLU A CA 1
ATOM 1185 C C . GLU A 1 153 ? -16.817 -8.371 5.960 1.00 91.12 153 GLU A C 1
ATOM 1187 O O . GLU A 1 153 ? -17.329 -7.299 6.377 1.00 91.12 153 GLU A O 1
#

Solvent-accessible surface area (backbone atoms only — not comparable to full-atom values): 8484 Å² total; per-residue (Å²): 132,82,68,42,82,45,80,44,74,63,41,41,27,44,26,14,74,32,74,26,49,74,92,54,44,62,59,19,43,51,54,41,52,61,52,26,63,78,68,64,51,65,48,95,85,46,47,43,36,40,35,51,67,54,58,76,90,80,42,57,53,74,71,25,41,34,36,30,30,33,40,40,61,91,85,67,78,57,61,92,73,34,40,69,48,69,46,79,51,46,44,26,44,38,33,79,46,74,28,46,74,84,53,46,63,59,49,54,49,44,42,65,75,47,48,36,77,72,63,82,53,48,73,44,98,59,63,32,36,36,34,54,76,60,57,77,93,83,40,60,53,73,71,30,38,33,38,36,36,39,38,40,104

Organism: NCBI:txid54767

Nearest PDB structures (foldseek):
  7r3w-assembly3_C  TM=9.319E-01  e=4.291E-14  Salmonella enterica subsp. enterica serovar Typhimurium
  7r3w-assembly4_D  TM=9.302E-01  e=2.401E-13  Salmonella enterica subsp. enterica serovar Typhimurium
  5xql-assembly1_A  TM=7.738E-01  e=1.894E-08  Pseudomonas aeruginosa
  5xbw-assembly1_D  TM=7.571E-01  e=3.402E-07  Pseudomonas aeruginosa PAO1
  7vwz-assembly1_I  TM=6.602E-01  e=1.847E-07  Escherichia coli K-12

Secondary structure (DSSP, 8-state):
---EEEEE--EEEEEEEEES-GGGTHHHHHHHHHHHHHTT---TT--EEEEE-S-TTTS-TTT-EEEEEEE--TT---BTTBEEEEEPPEEEEEEEEES-GGGHHHHHHHIIIIIHHHHT--B-SSPPEEEE-S-TTTS-GGG-EEEEEEEE-

pLDDT: mean 94.49, std 4.17, range [78.06, 98.56]

Foldseek 3Di:
DDKDKDWDAKFKKWKFKDQFAVVVCVVRVVVCVVVCVVVVQDDPPKWWKKFWLDQPVPDPRRGTMMITIITGDPPDDADDRTDMDMDHTDIKIKDKDAFAPVCVSVVVCCCVPPVCVVVPWDFDNGTKMKIWPDDPVPDDRRGTIIMIITHTD

InterPro domains:
  IPR010499 Bacterial transcription activator, effector binding [SM00871] (1-153)
  IPR011256 Regulatory factor, effector binding domain superfamily [G3DSA:3.20.80.10] (1-153)
  IPR011256 Regulatory factor, effector binding domain superfamily [SSF55136] (1-153)
  IPR029442 GyrI-like small molecule binding domain [PF06445] (1-152)
  IPR050908 DNA gyrase inhibitor-like [PTHR40055] (1-153)